Protein AF-A0AAV5CAM3-F1 (afdb_monomer)

pLDDT: mean 73.05, std 15.43, range [40.66, 92.19]

Organism: NCBI:txid191504

Sequence (70 aa):
MKSTAFHIYDDKDRENGYLVTHTNESRKYAWYQHSFKVVANVEAELFECECRTWEHTGTYLILMLRAIFF

Secondary structure (DSSP, 8-state):
---SSEEEEE-TTSTTEEEEEES---TT-GGGG-EEEEEEETTTTEEEEGGGSTTTTTHHHHHHHHHH--

Solvent-accessible surface area (backbone atoms only — not comparable to full-atom values): 4250 Å² total; per-residue (Å²): 138,82,75,82,55,54,46,78,42,80,31,91,91,37,89,54,24,30,36,38,31,48,68,56,74,46,85,90,41,72,59,37,67,46,68,32,50,33,34,61,37,76,93,76,72,43,74,47,64,51,79,79,40,52,78,64,69,52,52,52,60,56,54,52,55,54,62,74,77,104

Mean predicted aligned error: 10.55 Å

Nearest PDB structures (foldseek):
  6dc0-assembly1_A  TM=7.027E-01  e=2.167E+00  Homo sapiens
  2vdu-assembly2_B  TM=4.315E-01  e=2.963E+00  Saccharomyces cerevisiae
  2vdu-assembly3_D  TM=4.068E-01  e=4.314E+00  Saccharomyces cerevisiae

R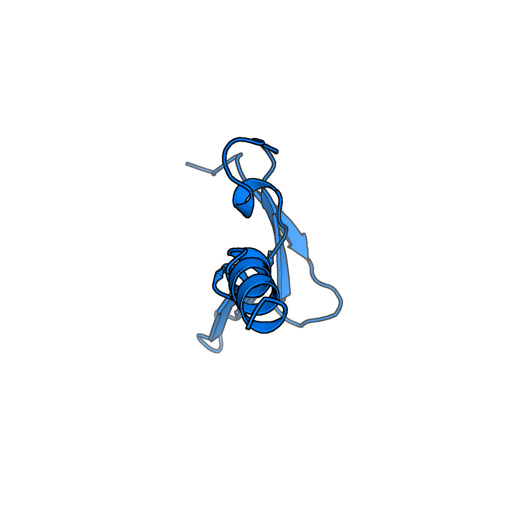adius of gyration: 15.16 Å; Cα contacts (8 Å, |Δi|>4): 95; chains: 1; bounding box: 47×30×27 Å

Structure (mmCIF, N/CA/C/O backbone):
data_AF-A0AAV5CAM3-F1
#
_entry.id   AF-A0AAV5CAM3-F1
#
loop_
_atom_site.group_PDB
_atom_site.id
_atom_site.type_symbol
_atom_site.label_atom_id
_atom_site.label_alt_id
_atom_site.label_comp_id
_atom_site.label_asym_id
_atom_site.label_entity_id
_atom_site.label_seq_id
_atom_site.pdbx_PDB_ins_code
_atom_site.Cartn_x
_atom_site.Cartn_y
_atom_site.Cartn_z
_atom_site.occupancy
_atom_site.B_iso_or_equiv
_atom_site.auth_seq_id
_atom_site.auth_comp_id
_atom_site.auth_asym_id
_atom_site.auth_atom_id
_atom_site.pdbx_PDB_model_num
ATOM 1 N N . MET A 1 1 ? -8.388 19.803 -1.931 1.00 45.53 1 MET A N 1
ATOM 2 C CA . MET A 1 1 ? -7.341 19.577 -2.952 1.00 45.53 1 MET A CA 1
ATOM 3 C C . MET A 1 1 ? -7.136 18.071 -3.054 1.00 45.53 1 MET A C 1
ATOM 5 O O . MET A 1 1 ? -6.816 17.473 -2.038 1.00 45.53 1 MET A O 1
ATOM 9 N N . LYS A 1 2 ? -7.437 17.437 -4.195 1.00 58.59 2 LYS A N 1
ATOM 10 C CA . LYS A 1 2 ? -7.183 15.998 -4.393 1.00 58.59 2 LYS A CA 1
ATOM 11 C C . LYS A 1 2 ? -5.802 15.857 -5.031 1.00 58.59 2 LYS A C 1
ATOM 13 O O . LYS A 1 2 ? -5.526 16.548 -6.006 1.00 58.59 2 LYS A O 1
ATOM 18 N N . SER A 1 3 ? -4.936 15.029 -4.454 1.00 62.31 3 SER A N 1
ATOM 19 C CA . SER A 1 3 ? -3.633 14.733 -5.054 1.00 62.31 3 SER A CA 1
ATOM 20 C C . SER A 1 3 ? -3.852 13.899 -6.318 1.00 62.31 3 SER A C 1
ATOM 22 O O . SER A 1 3 ? -4.453 12.835 -6.240 1.00 62.31 3 SER A O 1
ATOM 24 N N . THR A 1 4 ? -3.392 14.375 -7.476 1.00 73.06 4 THR A N 1
ATOM 25 C CA . THR A 1 4 ? -3.410 13.622 -8.749 1.00 73.06 4 THR A CA 1
ATOM 26 C C . THR A 1 4 ? -2.165 12.748 -8.925 1.00 73.06 4 THR A C 1
ATOM 28 O O . THR A 1 4 ? -1.976 12.119 -9.964 1.00 73.06 4 THR A O 1
ATOM 31 N N . ALA A 1 5 ? -1.284 12.744 -7.924 1.00 79.19 5 ALA A N 1
ATOM 32 C CA . ALA A 1 5 ? -0.013 12.040 -7.964 1.00 79.19 5 ALA A CA 1
ATOM 33 C C . ALA A 1 5 ? -0.146 10.547 -7.630 1.00 79.19 5 ALA A C 1
ATOM 35 O O . ALA A 1 5 ? 0.776 9.790 -7.897 1.00 79.19 5 ALA A O 1
ATOM 36 N N . PHE A 1 6 ? -1.271 10.110 -7.055 1.00 81.81 6 PHE A N 1
ATOM 37 C CA . PHE A 1 6 ? -1.464 8.727 -6.626 1.00 81.81 6 PHE A CA 1
ATOM 38 C C . PHE A 1 6 ? -2.788 8.173 -7.141 1.00 81.81 6 PHE A C 1
ATOM 40 O O . PHE A 1 6 ? -3.827 8.825 -7.040 1.00 81.81 6 PHE A O 1
ATOM 47 N N . HIS A 1 7 ? -2.738 6.954 -7.658 1.00 87.50 7 HIS A N 1
ATOM 48 C CA . HIS A 1 7 ? -3.895 6.108 -7.899 1.00 87.50 7 HIS A CA 1
ATOM 49 C C . HIS A 1 7 ? -4.008 5.093 -6.766 1.00 87.50 7 HIS A C 1
ATOM 51 O O . HIS A 1 7 ? -3.001 4.594 -6.268 1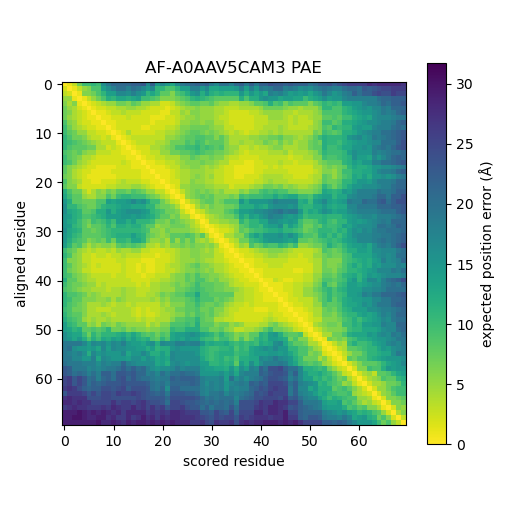.00 87.50 7 HIS A O 1
ATOM 57 N N . ILE A 1 8 ? -5.239 4.818 -6.349 1.00 88.88 8 ILE A N 1
ATOM 58 C CA . ILE A 1 8 ? -5.548 3.870 -5.282 1.00 88.88 8 ILE A CA 1
ATOM 59 C C . ILE A 1 8 ? -6.425 2.786 -5.895 1.00 88.88 8 ILE A C 1
ATOM 61 O O . ILE A 1 8 ? -7.424 3.097 -6.547 1.00 88.88 8 ILE A O 1
ATOM 65 N N . TYR A 1 9 ? -6.030 1.538 -5.692 1.00 90.62 9 TYR A N 1
ATOM 66 C CA . TYR A 1 9 ? -6.746 0.348 -6.131 1.00 90.62 9 TYR A CA 1
ATOM 67 C C . TYR A 1 9 ? -7.089 -0.506 -4.911 1.00 90.62 9 TYR A C 1
ATOM 69 O O . TYR A 1 9 ? -6.328 -0.518 -3.945 1.00 90.62 9 TYR A O 1
ATOM 77 N N . ASP A 1 10 ? -8.196 -1.241 -4.958 1.00 91.69 10 ASP A N 1
ATOM 78 C CA . ASP A 1 10 ? -8.532 -2.197 -3.900 1.00 91.69 1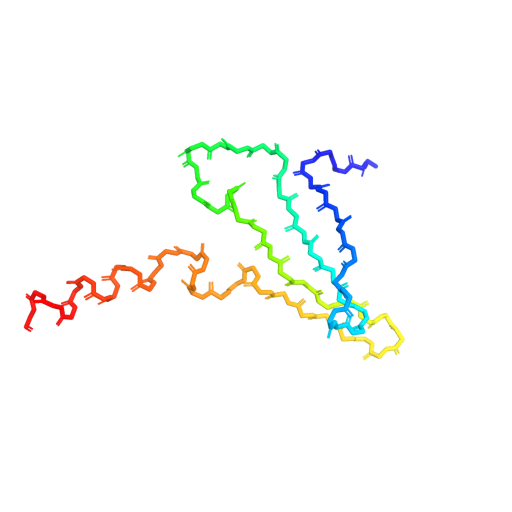0 ASP A CA 1
ATOM 79 C C . ASP A 1 10 ? -7.571 -3.392 -3.934 1.00 91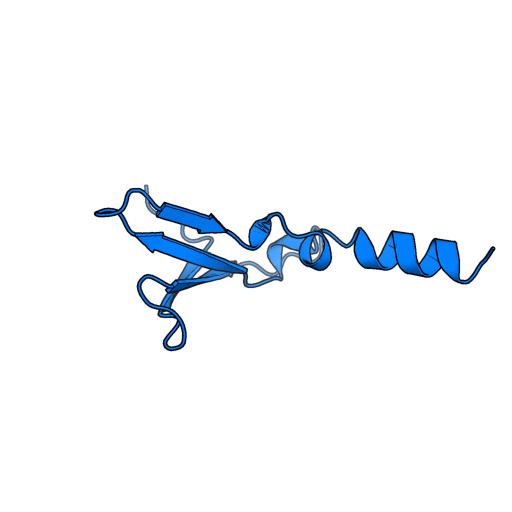.69 10 ASP A C 1
ATOM 81 O O . ASP A 1 10 ? -7.336 -3.984 -4.996 1.00 91.69 10 ASP A O 1
ATOM 85 N N . ASP A 1 11 ? -7.038 -3.769 -2.772 1.00 89.81 11 ASP A N 1
ATOM 86 C CA . ASP A 1 11 ? -6.314 -5.028 -2.602 1.00 89.81 11 ASP A CA 1
ATOM 87 C C . ASP A 1 11 ? -7.318 -6.127 -2.238 1.00 89.81 11 ASP A C 1
ATOM 89 O O . ASP A 1 11 ? -7.802 -6.206 -1.113 1.00 89.81 11 ASP A O 1
ATOM 93 N N . LYS A 1 12 ? -7.648 -6.992 -3.201 1.00 88.00 12 LYS A N 1
ATOM 94 C CA . LYS A 1 12 ? -8.640 -8.063 -3.000 1.00 88.00 12 LYS A CA 1
ATOM 95 C C . LYS A 1 12 ? -8.175 -9.147 -2.026 1.00 88.00 12 LYS A C 1
ATOM 97 O O . LYS A 1 12 ? -9.011 -9.917 -1.558 1.00 88.00 12 LYS A O 1
ATOM 102 N N . ASP A 1 13 ? -6.880 -9.199 -1.726 1.00 87.06 13 ASP A N 1
ATOM 103 C CA . ASP A 1 13 ? -6.296 -10.212 -0.849 1.00 87.06 13 ASP A CA 1
ATOM 104 C C . ASP A 1 13 ? -6.306 -9.783 0.629 1.00 87.06 13 ASP A C 1
ATOM 106 O O . ASP A 1 13 ? -6.064 -10.607 1.515 1.00 87.06 13 ASP A O 1
ATOM 110 N N . ARG A 1 14 ? -6.580 -8.502 0.919 1.00 83.31 14 ARG A N 1
ATOM 111 C CA . ARG A 1 14 ? -6.593 -7.947 2.278 1.00 83.31 14 ARG A CA 1
ATOM 112 C C . ARG A 1 14 ? -7.839 -7.108 2.522 1.00 83.31 14 ARG A C 1
ATOM 114 O O . ARG A 1 14 ? -8.097 -6.130 1.832 1.00 83.31 14 ARG A O 1
ATOM 121 N N . GLU A 1 15 ? -8.573 -7.439 3.576 1.00 89.38 15 GLU A N 1
ATOM 122 C CA . GLU A 1 15 ? -9.679 -6.603 4.036 1.00 89.38 15 GLU A CA 1
ATOM 123 C C . GLU A 1 15 ? -9.165 -5.218 4.456 1.00 89.38 15 GLU A C 1
ATOM 125 O O . GLU A 1 15 ? -8.149 -5.107 5.146 1.00 89.38 15 GLU A O 1
ATOM 130 N N . ASN A 1 16 ? -9.853 -4.157 4.021 1.00 90.19 16 ASN A N 1
ATOM 131 C CA . ASN A 1 16 ? -9.403 -2.766 4.166 1.00 90.19 16 ASN A CA 1
ATOM 132 C C . ASN A 1 16 ? -8.017 -2.491 3.548 1.00 90.19 16 ASN A C 1
ATOM 134 O O . ASN A 1 16 ? -7.344 -1.530 3.935 1.00 90.19 16 ASN A O 1
ATOM 138 N N . GLY A 1 17 ? -7.581 -3.350 2.624 1.00 91.62 17 GLY A N 1
ATOM 139 C CA . GLY A 1 17 ? -6.321 -3.247 1.911 1.00 91.62 17 GLY A CA 1
ATOM 140 C C . GLY A 1 17 ? -6.454 -2.421 0.638 1.00 91.62 17 GLY A C 1
ATOM 141 O O . GLY A 1 17 ? -7.406 -2.566 -0.129 1.00 91.62 17 GLY A O 1
ATOM 142 N N . TYR A 1 18 ? -5.452 -1.589 0.382 1.00 91.38 18 TYR A N 1
ATOM 143 C CA . TYR A 1 18 ? -5.366 -0.777 -0.821 1.00 91.38 18 TYR A CA 1
ATOM 144 C C . TYR A 1 18 ? -3.955 -0.818 -1.392 1.00 91.38 18 TYR A C 1
ATOM 146 O O . TYR A 1 18 ? -2.967 -0.724 -0.662 1.00 91.38 18 TYR A O 1
ATOM 154 N N . LEU A 1 19 ? -3.857 -0.902 -2.713 1.00 89.50 19 LEU A N 1
ATOM 155 C CA . LEU A 1 19 ? -2.617 -0.718 -3.447 1.00 89.50 19 LEU A CA 1
ATOM 156 C C . LEU A 1 19 ? -2.535 0.732 -3.920 1.00 89.50 19 LEU A C 1
ATOM 158 O O . LEU A 1 19 ? -3.357 1.188 -4.717 1.00 89.50 19 LEU A O 1
ATOM 162 N N . VAL A 1 20 ? -1.535 1.458 -3.432 1.00 87.12 20 VAL A N 1
ATOM 163 C CA . VAL A 1 20 ? -1.308 2.854 -3.800 1.00 87.12 20 VAL A CA 1
ATOM 164 C C . VAL A 1 20 ? -0.148 2.920 -4.780 1.00 87.12 20 VAL A C 1
ATOM 166 O O . VAL A 1 20 ? 0.965 2.499 -4.467 1.00 87.12 20 VAL A O 1
ATOM 169 N N . THR A 1 21 ? -0.404 3.475 -5.959 1.00 84.00 21 THR A N 1
ATOM 170 C CA . THR A 1 21 ? 0.566 3.592 -7.051 1.00 84.00 21 THR A CA 1
ATOM 171 C C . THR A 1 21 ? 0.759 5.055 -7.402 1.00 84.00 21 THR A C 1
ATOM 173 O O . THR A 1 21 ? -0.204 5.780 -7.647 1.00 84.00 21 THR A O 1
ATOM 176 N N . HIS A 1 22 ? 2.006 5.511 -7.448 1.00 82.06 22 HIS A N 1
ATOM 177 C CA . HIS A 1 22 ? 2.302 6.863 -7.900 1.00 82.06 22 HIS A CA 1
ATOM 178 C C . HIS A 1 22 ? 2.207 6.958 -9.432 1.00 82.06 22 HIS A C 1
ATOM 180 O O . HIS A 1 22 ? 2.678 6.082 -10.150 1.00 82.06 22 HIS A O 1
ATOM 186 N N . THR A 1 23 ? 1.590 8.022 -9.942 1.00 77.56 23 THR A N 1
ATOM 187 C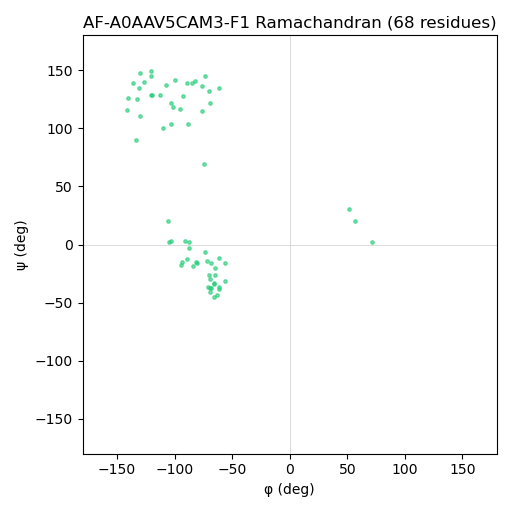 CA . THR A 1 23 ? 1.271 8.184 -11.372 1.00 77.56 23 THR A CA 1
ATOM 188 C C . THR A 1 23 ? 2.427 8.737 -12.193 1.00 77.56 23 THR A C 1
ATOM 190 O O . THR A 1 23 ? 2.424 8.641 -13.418 1.00 77.56 23 THR A O 1
ATOM 193 N N . ASN A 1 24 ? 3.412 9.344 -11.534 1.00 71.12 24 ASN A N 1
ATOM 194 C CA . ASN A 1 24 ? 4.545 9.971 -12.195 1.00 71.12 24 ASN A CA 1
ATOM 195 C C . ASN A 1 24 ? 5.814 9.155 -11.936 1.00 71.12 24 ASN A C 1
ATOM 197 O O . ASN A 1 24 ? 6.437 9.250 -10.876 1.00 71.12 24 ASN A O 1
ATOM 201 N N . GLU A 1 25 ? 6.193 8.353 -12.926 1.00 62.84 25 GLU A N 1
ATOM 202 C CA . GLU A 1 25 ? 7.407 7.540 -12.918 1.00 62.84 25 GLU A CA 1
ATOM 203 C C . GLU A 1 25 ? 8.653 8.414 -13.137 1.00 62.84 25 GLU A C 1
ATOM 205 O O . GLU A 1 25 ? 9.338 8.369 -14.162 1.00 62.84 25 GLU A O 1
ATOM 210 N N . SER A 1 26 ? 8.983 9.249 -12.155 1.00 65.56 26 SER A N 1
ATOM 211 C CA . SER A 1 26 ? 10.212 10.032 -12.200 1.00 65.56 26 SER A CA 1
ATOM 212 C C . SER A 1 26 ? 11.413 9.149 -11.876 1.00 65.56 26 SER A C 1
ATOM 214 O O . SER A 1 26 ? 11.594 8.716 -10.741 1.00 65.56 26 SER A O 1
ATOM 216 N N . ARG A 1 27 ? 12.310 8.956 -12.851 1.00 62.25 27 ARG A N 1
ATOM 217 C CA . ARG A 1 27 ? 13.608 8.273 -12.646 1.00 62.25 27 ARG A CA 1
ATOM 218 C C . ARG A 1 27 ? 14.522 8.974 -11.638 1.00 62.25 27 ARG A C 1
ATOM 220 O O . ARG A 1 27 ? 15.530 8.407 -11.232 1.00 62.25 27 ARG A O 1
ATOM 227 N N . LYS A 1 28 ? 14.194 10.209 -11.244 1.00 67.06 28 LYS A N 1
ATOM 228 C CA . LYS A 1 28 ? 14.976 10.979 -10.273 1.00 67.06 28 LYS A CA 1
ATOM 229 C C . LYS A 1 28 ? 14.871 10.404 -8.859 1.00 67.06 28 LYS A C 1
ATOM 231 O O . LYS A 1 28 ? 15.794 10.597 -8.074 1.00 67.06 28 LYS A O 1
ATOM 236 N N . TYR A 1 29 ? 13.784 9.700 -8.534 1.00 63.22 29 TYR A N 1
ATOM 237 C CA . TYR A 1 29 ? 13.646 9.058 -7.233 1.00 63.22 29 TYR A CA 1
ATOM 238 C C . TYR A 1 29 ? 12.979 7.688 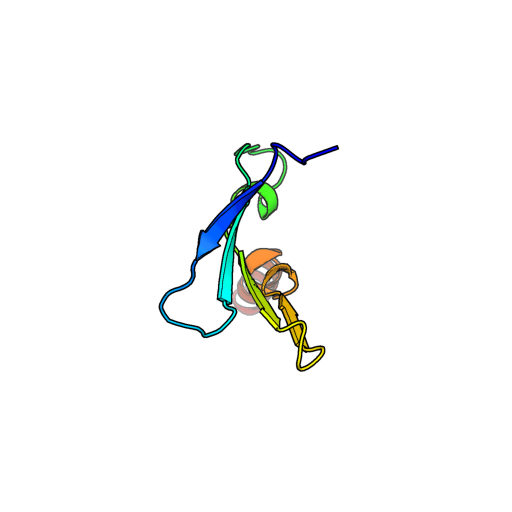-7.369 1.00 63.22 29 TYR A C 1
ATOM 240 O O . TYR A 1 29 ? 11.810 7.600 -7.728 1.00 63.22 29 TYR A O 1
ATOM 248 N N . ALA A 1 30 ? 13.719 6.627 -7.039 1.00 62.81 30 ALA A N 1
ATOM 249 C CA . ALA A 1 30 ? 13.260 5.241 -7.169 1.00 62.81 30 ALA A CA 1
ATOM 250 C C . ALA A 1 30 ? 11.950 4.960 -6.406 1.00 62.81 30 ALA A C 1
ATOM 252 O O . ALA A 1 30 ? 11.112 4.199 -6.870 1.00 62.81 30 ALA A O 1
ATOM 253 N N . TRP A 1 31 ? 11.720 5.649 -5.283 1.00 60.81 31 TRP A N 1
ATOM 254 C CA . TRP A 1 31 ? 10.501 5.489 -4.485 1.00 60.81 31 TRP A CA 1
ATOM 255 C C . TRP A 1 31 ? 9.219 5.927 -5.213 1.00 60.81 31 TRP A C 1
ATOM 257 O O . TRP A 1 31 ? 8.153 5.394 -4.924 1.00 60.81 31 TRP A O 1
ATOM 267 N N . TYR A 1 32 ? 9.304 6.845 -6.187 1.00 63.09 32 TYR A N 1
ATOM 268 C CA . TYR A 1 32 ? 8.152 7.270 -6.997 1.00 63.09 32 TYR A CA 1
ATOM 269 C C . TYR A 1 32 ? 7.703 6.218 -8.020 1.00 63.09 32 TYR A C 1
ATOM 271 O O . TYR A 1 32 ? 6.700 6.427 -8.696 1.00 63.09 32 TYR A O 1
ATOM 279 N N . GLN A 1 33 ? 8.441 5.117 -8.167 1.00 65.69 33 GLN A N 1
ATOM 280 C CA . GLN A 1 33 ? 8.158 4.061 -9.143 1.00 65.69 33 GLN A CA 1
ATOM 281 C C . GLN A 1 33 ? 7.556 2.804 -8.504 1.00 65.69 33 GLN A C 1
ATOM 283 O O . GLN A 1 33 ? 7.308 1.820 -9.197 1.00 65.69 33 GLN A O 1
ATOM 288 N N . HIS A 1 34 ? 7.324 2.810 -7.189 1.00 73.88 34 HIS A N 1
ATOM 289 C CA . HIS A 1 34 ? 6.827 1.641 -6.473 1.00 73.88 34 HIS A CA 1
ATOM 290 C C . HIS A 1 34 ? 5.371 1.808 -6.049 1.00 73.88 34 HIS A C 1
ATOM 292 O O . HIS A 1 34 ? 4.954 2.863 -5.572 1.00 73.88 34 HIS A O 1
ATOM 298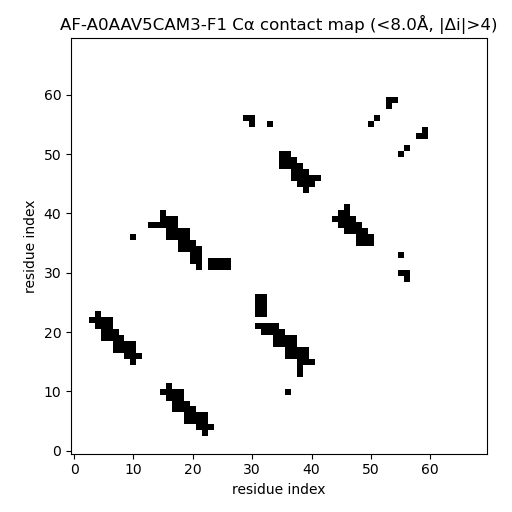 N N . SER A 1 35 ? 4.610 0.728 -6.226 1.00 82.19 35 SER A N 1
ATOM 299 C CA . SER A 1 35 ? 3.305 0.583 -5.591 1.00 82.19 35 SER A CA 1
ATOM 300 C C . SER A 1 35 ? 3.508 0.016 -4.195 1.00 82.19 35 SER A C 1
ATOM 302 O O . SER A 1 35 ? 4.340 -0.872 -4.016 1.00 82.19 35 SER A O 1
ATOM 304 N N . PHE A 1 36 ? 2.766 0.521 -3.220 1.00 83.69 36 PHE A N 1
ATOM 305 C CA . PHE A 1 36 ? 2.842 0.068 -1.835 1.00 83.69 36 PHE A CA 1
ATOM 306 C C . PHE A 1 36 ? 1.455 -0.318 -1.343 1.00 83.69 36 PHE A C 1
ATOM 308 O O . PHE A 1 36 ? 0.469 0.359 -1.653 1.00 83.69 36 PHE A O 1
ATOM 315 N N . LYS A 1 37 ? 1.377 -1.408 -0.577 1.00 87.94 37 LYS A N 1
ATOM 316 C CA . LYS A 1 37 ? 0.127 -1.795 0.067 1.00 87.94 37 LYS A CA 1
ATOM 317 C C . LYS A 1 37 ? -0.059 -1.008 1.355 1.00 87.94 37 LYS A C 1
ATOM 319 O O . LYS A 1 37 ? 0.888 -0.764 2.111 1.00 87.94 37 LYS A O 1
ATOM 324 N N . VAL A 1 38 ? -1.296 -0.616 1.604 1.00 89.31 38 VAL A N 1
ATOM 325 C CA . VAL A 1 38 ? -1.724 0.025 2.843 1.00 89.31 38 VAL A CA 1
ATOM 326 C C . VAL A 1 38 ? -2.961 -0.677 3.368 1.00 89.31 38 VAL A C 1
ATOM 328 O O . VAL A 1 38 ? -3.777 -1.160 2.589 1.00 89.31 38 VAL A O 1
ATOM 331 N N . VAL A 1 39 ? -3.104 -0.716 4.685 1.00 91.38 39 VAL A N 1
ATOM 332 C CA . VAL A 1 39 ? -4.343 -1.118 5.351 1.00 91.38 39 VAL A CA 1
ATOM 333 C C . VAL A 1 39 ? -4.889 0.117 6.045 1.00 91.38 39 VAL A C 1
ATOM 335 O O . VAL A 1 39 ? -4.152 0.790 6.765 1.00 91.38 39 VAL A O 1
ATOM 338 N N . ALA A 1 40 ? -6.157 0.435 5.810 1.00 90.38 40 ALA A N 1
ATOM 339 C CA . ALA A 1 40 ? -6.827 1.556 6.458 1.00 90.38 40 ALA A CA 1
ATOM 340 C C . ALA A 1 40 ? -8.197 1.111 6.969 1.00 90.38 40 ALA A C 1
ATOM 342 O O . ALA A 1 40 ? -9.196 1.198 6.255 1.00 90.38 40 ALA A O 1
ATOM 343 N N . ASN A 1 41 ? -8.230 0.631 8.210 1.00 90.81 41 ASN A N 1
ATOM 344 C CA . ASN A 1 41 ? -9.458 0.287 8.913 1.00 90.81 41 ASN A CA 1
ATOM 345 C C . ASN A 1 41 ? -9.783 1.392 9.926 1.00 90.81 41 ASN A C 1
ATOM 347 O O . ASN A 1 41 ? -9.167 1.489 10.985 1.00 90.81 41 ASN A O 1
ATOM 351 N N . VAL A 1 42 ? -10.759 2.232 9.578 1.00 89.25 42 VAL A N 1
ATOM 352 C CA . VAL A 1 42 ? -11.165 3.384 10.395 1.00 89.25 42 VAL A CA 1
ATOM 353 C C . VAL A 1 42 ? -11.898 2.950 11.664 1.00 89.25 42 VAL A C 1
ATOM 355 O O . VAL A 1 42 ? -11.707 3.565 12.706 1.00 89.25 42 VAL A O 1
ATOM 358 N N . GLU A 1 43 ? -12.705 1.890 11.599 1.00 92.19 43 GLU A N 1
ATOM 359 C CA . GLU A 1 43 ? -13.484 1.409 12.747 1.00 92.19 43 GLU A CA 1
ATOM 360 C C . GLU A 1 43 ? -12.591 0.803 13.832 1.00 92.19 43 GLU A C 1
ATOM 362 O O . GLU A 1 43 ? -12.840 0.997 15.019 1.00 92.19 43 GLU A O 1
ATOM 367 N N . ALA A 1 44 ? -11.535 0.099 13.424 1.00 91.19 44 ALA A N 1
ATOM 368 C CA . ALA A 1 44 ? -10.559 -0.501 14.329 1.00 91.19 44 ALA A CA 1
ATOM 369 C C . ALA A 1 44 ? -9.362 0.416 14.643 1.00 91.19 44 ALA A C 1
ATOM 371 O O . ALA A 1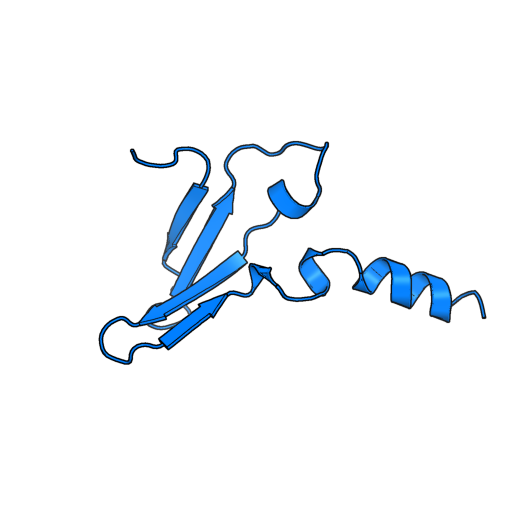 44 ? -8.427 -0.027 15.306 1.00 91.19 44 ALA A O 1
ATOM 372 N N . GLU A 1 45 ? -9.353 1.652 14.128 1.00 89.31 45 GLU A N 1
ATOM 373 C CA . GLU A 1 45 ? -8.230 2.601 14.216 1.00 89.31 45 GLU A CA 1
ATOM 374 C C . GLU A 1 45 ? -6.873 2.016 13.758 1.00 89.31 45 GLU A C 1
ATOM 376 O O . GLU A 1 45 ? -5.806 2.416 14.230 1.00 89.31 45 GLU A O 1
ATOM 381 N N . LEU A 1 46 ? -6.896 1.072 12.811 1.00 87.31 46 LEU A N 1
ATOM 382 C CA . LEU A 1 46 ? -5.709 0.376 12.317 1.00 87.31 46 LEU A CA 1
ATOM 383 C C . LEU A 1 46 ? -5.262 0.950 10.971 1.00 87.31 46 LEU A C 1
ATOM 385 O O . LEU A 1 46 ? -5.966 0.847 9.963 1.00 87.31 46 LEU A O 1
ATOM 389 N N . PHE A 1 47 ? -4.046 1.495 10.951 1.00 86.62 47 PHE A N 1
ATOM 390 C CA . PHE A 1 47 ? -3.427 2.068 9.759 1.00 86.62 47 PHE A CA 1
ATOM 391 C C . PHE A 1 47 ? -2.011 1.516 9.575 1.00 86.62 47 PHE A C 1
ATOM 393 O O . PHE A 1 47 ? -1.102 1.852 10.335 1.00 86.62 47 PHE A O 1
ATOM 400 N N . GLU A 1 48 ? -1.810 0.697 8.545 1.00 87.31 48 GLU A N 1
ATOM 401 C CA . GLU A 1 48 ? -0.511 0.101 8.212 1.00 87.31 48 GLU A CA 1
ATOM 402 C C . GLU A 1 48 ? -0.072 0.509 6.802 1.00 87.31 48 GLU A C 1
ATOM 404 O O . GLU A 1 48 ? -0.895 0.660 5.901 1.00 87.31 48 GLU A O 1
ATOM 409 N N . CYS A 1 49 ? 1.235 0.694 6.592 1.00 83.69 49 CYS A N 1
ATOM 410 C CA . CYS A 1 49 ? 1.791 1.062 5.288 1.00 83.69 49 CYS A CA 1
ATOM 411 C C . CYS A 1 49 ? 3.105 0.336 5.015 1.00 83.69 49 CYS A C 1
ATOM 413 O O . CYS A 1 49 ? 4.072 0.489 5.767 1.00 83.69 49 CYS A O 1
ATOM 415 N N . GLU A 1 50 ? 3.184 -0.355 3.878 1.00 79.94 50 GLU A N 1
ATOM 416 C CA . GLU A 1 50 ? 4.428 -0.975 3.408 1.00 79.94 50 GLU A CA 1
ATOM 417 C C . GLU A 1 50 ? 5.455 0.056 2.918 1.00 79.94 50 GLU A C 1
ATOM 419 O O . GLU A 1 50 ? 6.638 -0.253 2.816 1.00 79.94 50 GLU A O 1
ATOM 424 N N . CYS A 1 51 ? 5.047 1.310 2.696 1.00 70.25 51 CYS A N 1
ATOM 425 C CA . CYS A 1 51 ? 5.890 2.400 2.194 1.00 70.25 51 CYS A CA 1
ATOM 426 C C . CYS A 1 51 ? 7.158 2.698 3.023 1.00 70.25 51 CYS A C 1
ATOM 428 O O . CYS A 1 51 ? 8.051 3.393 2.542 1.00 70.25 51 CYS A O 1
ATOM 430 N N . ARG A 1 52 ? 7.247 2.210 4.268 1.00 59.88 52 ARG A N 1
ATOM 431 C CA . ARG A 1 52 ? 8.427 2.358 5.143 1.00 59.88 52 ARG A CA 1
ATOM 432 C C . ARG A 1 52 ? 9.280 1.090 5.253 1.00 59.88 52 ARG A C 1
ATOM 434 O O . ARG A 1 52 ? 10.241 1.077 6.023 1.00 59.88 52 ARG A O 1
ATOM 441 N N . THR A 1 53 ? 8.940 0.029 4.528 1.00 63.22 53 THR A N 1
ATOM 442 C CA . THR A 1 53 ? 9.739 -1.200 4.529 1.00 63.22 53 THR A CA 1
ATOM 443 C C . THR A 1 53 ? 11.031 -1.001 3.732 1.00 63.22 53 THR A C 1
ATOM 445 O O . THR A 1 53 ? 11.091 -0.258 2.749 1.00 63.22 53 THR A O 1
ATOM 448 N N . TRP A 1 54 ? 12.105 -1.645 4.195 1.00 57.03 54 TRP A N 1
ATOM 449 C CA . TRP A 1 54 ? 13.462 -1.466 3.660 1.00 57.03 54 TRP A CA 1
ATOM 450 C C . TRP A 1 54 ? 13.617 -1.929 2.208 1.00 57.03 54 TRP A C 1
ATOM 452 O O . TRP A 1 54 ? 14.555 -1.516 1.520 1.00 57.03 54 TRP A O 1
ATOM 462 N N . GLU A 1 55 ? 12.705 -2.784 1.751 1.00 58.94 55 GLU A N 1
ATOM 463 C CA . GLU A 1 55 ? 12.665 -3.310 0.389 1.00 58.94 55 GLU A CA 1
ATOM 464 C C . GLU A 1 55 ? 12.374 -2.201 -0.631 1.00 58.94 55 GLU A C 1
ATOM 466 O O . GLU A 1 55 ? 12.951 -2.196 -1.716 1.00 58.94 55 GLU A O 1
ATOM 471 N N . HIS A 1 56 ? 11.582 -1.190 -0.250 1.00 54.72 56 HIS A N 1
ATOM 472 C CA . HIS A 1 56 ? 11.221 -0.067 -1.121 1.00 54.72 56 HIS A CA 1
ATOM 473 C C . HIS A 1 56 ? 12.143 1.157 -0.988 1.00 54.72 56 HIS A C 1
ATOM 475 O O . HIS A 1 56 ? 12.130 2.031 -1.855 1.00 54.72 56 HIS A O 1
ATOM 481 N N . THR A 1 57 ? 12.971 1.241 0.062 1.00 55.38 57 THR A N 1
ATOM 482 C CA . THR A 1 57 ? 13.948 2.337 0.238 1.00 55.38 57 THR A CA 1
ATOM 483 C C . THR A 1 57 ? 15.294 2.065 -0.439 1.00 55.38 57 THR A C 1
ATOM 485 O O . THR A 1 57 ? 16.184 2.914 -0.397 1.00 55.38 57 THR A O 1
ATOM 488 N N . GLY A 1 58 ? 15.479 0.883 -1.040 1.00 55.84 58 GLY A N 1
ATOM 489 C CA . GLY A 1 58 ? 16.738 0.474 -1.674 1.00 55.84 58 GLY A CA 1
ATOM 490 C C . GLY A 1 58 ? 17.876 0.175 -0.686 1.00 55.84 58 GLY A C 1
ATOM 491 O O . GLY A 1 58 ? 18.979 -0.183 -1.103 1.00 55.84 58 GLY A O 1
ATOM 492 N N . THR A 1 59 ? 17.626 0.267 0.625 1.00 56.31 59 THR A N 1
ATOM 493 C CA . THR A 1 59 ? 18.620 -0.009 1.677 1.00 56.31 59 THR A CA 1
ATOM 494 C C . THR A 1 59 ? 19.031 -1.479 1.679 1.00 56.31 59 THR A C 1
ATOM 496 O O . THR A 1 59 ? 20.197 -1.795 1.920 1.00 56.31 59 THR A O 1
ATOM 499 N N . TYR A 1 60 ? 18.095 -2.375 1.351 1.00 53.09 60 TYR A N 1
ATOM 500 C CA . TYR A 1 60 ? 18.346 -3.813 1.273 1.00 53.09 60 TYR A CA 1
ATOM 501 C C . TYR A 1 60 ? 19.409 -4.157 0.215 1.00 53.09 60 TYR A C 1
ATOM 503 O O . TYR A 1 60 ? 20.299 -4.966 0.464 1.00 53.09 60 TYR A O 1
ATOM 511 N N . LEU A 1 61 ? 19.397 -3.462 -0.928 1.00 55.84 61 LEU A N 1
ATOM 512 C CA . LEU A 1 61 ? 20.379 -3.652 -2.000 1.00 55.84 61 LEU A CA 1
ATOM 513 C C . LEU A 1 61 ? 21.784 -3.177 -1.578 1.00 55.84 61 LEU A C 1
ATOM 515 O O . LEU A 1 61 ? 22.776 -3.836 -1.877 1.00 55.84 61 LEU A O 1
ATOM 519 N N . ILE A 1 62 ? 21.878 -2.078 -0.820 1.00 58.00 62 ILE A N 1
ATOM 520 C CA . ILE A 1 62 ? 23.153 -1.544 -0.303 1.00 58.00 62 ILE A CA 1
ATOM 521 C C . ILE A 1 62 ? 23.752 -2.462 0.775 1.00 58.00 62 ILE A C 1
ATOM 523 O O . ILE A 1 62 ? 24.965 -2.680 0.794 1.00 58.00 62 ILE A O 1
ATOM 527 N N . LEU A 1 63 ? 22.920 -3.002 1.671 1.00 58.00 63 LEU A N 1
ATOM 528 C CA . LEU A 1 63 ? 23.349 -3.952 2.704 1.00 58.00 63 LEU A CA 1
ATOM 529 C C . LEU A 1 63 ? 23.827 -5.276 2.097 1.00 58.00 63 LEU A C 1
ATOM 531 O O . LEU A 1 63 ? 24.901 -5.749 2.465 1.00 58.00 63 LEU A O 1
ATOM 535 N N . MET A 1 64 ? 23.091 -5.829 1.127 1.00 55.84 64 MET A N 1
ATOM 536 C CA . MET A 1 64 ? 23.488 -7.057 0.428 1.00 55.84 64 MET A CA 1
ATOM 537 C C . MET A 1 64 ? 24.797 -6.88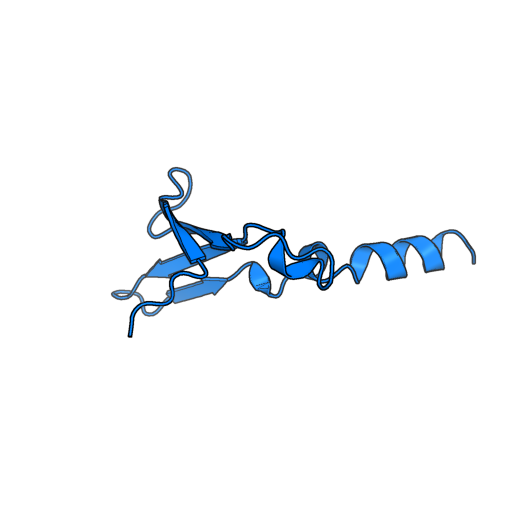3 -0.352 1.00 55.84 64 MET A C 1
ATOM 539 O O . MET A 1 64 ? 25.685 -7.723 -0.249 1.00 55.84 64 MET A O 1
ATOM 543 N N . LEU A 1 65 ? 24.976 -5.767 -1.069 1.00 54.38 65 LEU A N 1
ATOM 544 C CA . LEU A 1 65 ? 26.240 -5.480 -1.761 1.00 54.38 65 LEU A CA 1
ATOM 545 C C . LEU A 1 65 ? 27.424 -5.376 -0.786 1.00 54.38 65 LEU A C 1
ATOM 547 O O . LEU A 1 65 ? 28.511 -5.850 -1.095 1.00 54.38 65 LEU A O 1
ATOM 551 N N . ARG A 1 66 ? 27.232 -4.814 0.413 1.00 51.00 66 ARG A N 1
ATOM 552 C CA . ARG A 1 66 ? 28.289 -4.752 1.438 1.00 51.00 66 ARG A CA 1
ATOM 553 C C . ARG A 1 66 ? 28.647 -6.108 2.047 1.00 51.00 66 ARG A C 1
ATOM 555 O O . ARG A 1 66 ? 29.793 -6.280 2.436 1.00 51.00 66 ARG A O 1
ATOM 562 N N . ALA A 1 67 ? 27.705 -7.045 2.116 1.00 47.09 67 ALA A N 1
ATOM 563 C CA . ALA A 1 67 ? 27.926 -8.384 2.666 1.00 47.09 67 ALA A CA 1
ATOM 564 C C . ALA A 1 67 ? 28.606 -9.361 1.686 1.00 47.09 67 ALA A C 1
ATOM 566 O O . ALA A 1 67 ? 29.091 -10.400 2.112 1.00 47.09 67 ALA A O 1
ATOM 567 N N . ILE A 1 68 ? 28.633 -9.053 0.384 1.00 52.00 68 ILE A N 1
ATOM 568 C CA . ILE A 1 68 ? 29.267 -9.894 -0.653 1.00 52.00 68 ILE A CA 1
ATOM 569 C C . ILE A 1 68 ? 30.714 -9.437 -0.942 1.00 52.00 68 ILE A C 1
ATOM 571 O O . ILE A 1 68 ? 31.510 -10.192 -1.492 1.00 52.00 68 ILE A O 1
ATOM 575 N N . PHE A 1 69 ? 31.069 -8.207 -0.552 1.00 44.91 69 PHE A N 1
ATOM 576 C CA . PHE A 1 69 ? 32.412 -7.625 -0.688 1.00 44.91 69 PHE A CA 1
ATOM 577 C C . PHE A 1 69 ? 33.191 -7.548 0.644 1.00 44.91 69 PHE A C 1
ATOM 579 O O . PHE A 1 69 ? 34.139 -6.766 0.743 1.00 44.91 69 PHE A O 1
ATOM 586 N N . PHE A 1 70 ? 32.813 -8.342 1.653 1.00 40.66 70 PHE A N 1
ATOM 587 C CA . PHE A 1 70 ? 33.557 -8.517 2.907 1.00 40.66 70 PHE A CA 1
ATOM 588 C C . PHE A 1 70 ? 33.705 -9.996 3.258 1.00 40.66 70 PHE A C 1
ATOM 590 O O . PHE A 1 70 ? 32.738 -10.748 3.008 1.00 40.66 70 PHE A O 1
#

Foldseek 3Di:
DDDPQWDWADDPVDDQKIWIAGPDPDPVAQLNGDIKIWHDDPVVRDTDICSPPPVSRCVVVVVVVVVVVD